Protein AF-A0A950BBJ0-F1 (afdb_monomer)

Structure (mmCIF, N/CA/C/O backbone):
data_AF-A0A950BBJ0-F1
#
_entry.id   AF-A0A950BBJ0-F1
#
loop_
_atom_site.group_PDB
_atom_site.id
_atom_site.type_symbol
_atom_site.label_atom_id
_atom_site.label_alt_id
_atom_site.label_comp_id
_atom_site.label_asym_id
_atom_site.label_entity_id
_atom_site.label_seq_id
_atom_site.pdbx_PDB_ins_code
_atom_site.Cartn_x
_atom_site.Cartn_y
_atom_site.Cartn_z
_atom_site.occupancy
_atom_site.B_iso_or_equiv
_atom_site.auth_seq_id
_atom_site.auth_comp_id
_atom_site.auth_asym_id
_atom_site.auth_atom_id
_atom_site.pdbx_PDB_model_num
ATOM 1 N N . MET A 1 1 ? 26.238 -1.283 60.537 1.00 54.75 1 MET A N 1
ATOM 2 C CA . MET A 1 1 ? 25.246 -0.499 59.767 1.00 54.75 1 MET A CA 1
ATOM 3 C C . MET A 1 1 ? 25.741 -0.292 58.330 1.00 54.75 1 MET A C 1
ATOM 5 O O . MET A 1 1 ? 26.090 0.817 57.980 1.00 54.75 1 MET A O 1
ATOM 9 N N . ALA A 1 2 ? 25.870 -1.344 57.508 1.00 55.38 2 ALA A N 1
ATOM 10 C CA . ALA A 1 2 ? 26.448 -1.187 56.157 1.00 55.38 2 ALA A CA 1
ATOM 11 C C . ALA A 1 2 ? 26.019 -2.290 55.170 1.00 55.38 2 ALA A C 1
ATOM 13 O O . ALA A 1 2 ? 26.781 -2.702 54.301 1.00 55.38 2 ALA A O 1
ATOM 14 N N . ARG A 1 3 ? 24.810 -2.843 55.335 1.00 55.19 3 ARG A N 1
ATOM 15 C CA . ARG A 1 3 ? 24.257 -3.845 54.402 1.00 55.19 3 ARG A CA 1
ATOM 16 C C . ARG A 1 3 ? 22.983 -3.392 53.689 1.00 55.19 3 ARG A C 1
ATOM 18 O O . ARG A 1 3 ? 22.478 -4.140 52.869 1.00 55.19 3 ARG A O 1
ATOM 25 N N . LYS A 1 4 ? 22.488 -2.180 53.965 1.00 52.25 4 LYS A N 1
ATOM 26 C CA . LYS A 1 4 ? 21.184 -1.708 53.471 1.00 52.25 4 LYS A CA 1
ATOM 27 C C . LYS A 1 4 ? 21.247 -0.738 52.283 1.00 52.25 4 LYS A C 1
ATOM 29 O O . LYS A 1 4 ? 20.207 -0.340 51.789 1.00 52.25 4 LYS A O 1
ATOM 34 N N . GLU A 1 5 ? 22.438 -0.394 51.795 1.00 49.62 5 GLU A N 1
ATOM 35 C CA . GLU A 1 5 ? 22.603 0.596 50.711 1.00 49.62 5 GLU A CA 1
ATOM 36 C C . GLU A 1 5 ? 22.901 -0.019 49.337 1.00 49.62 5 GLU A C 1
ATOM 38 O O . GLU A 1 5 ? 22.935 0.687 48.335 1.00 49.62 5 GLU A O 1
ATOM 43 N N . ARG A 1 6 ? 23.089 -1.341 49.243 1.00 49.41 6 ARG A N 1
ATOM 44 C CA . ARG A 1 6 ? 23.419 -2.001 47.964 1.00 49.41 6 ARG A CA 1
ATOM 45 C C . ARG A 1 6 ? 22.205 -2.475 47.159 1.00 49.41 6 ARG A C 1
ATOM 47 O O . ARG A 1 6 ? 22.382 -3.080 46.109 1.00 49.41 6 ARG A O 1
ATOM 54 N N . GLU A 1 7 ? 20.990 -2.174 47.611 1.00 49.56 7 GLU A N 1
ATOM 55 C CA . GLU A 1 7 ? 19.741 -2.690 47.027 1.00 49.56 7 GLU A CA 1
ATOM 56 C C . GLU A 1 7 ? 18.866 -1.598 46.384 1.00 49.56 7 GLU A C 1
ATOM 58 O O . GLU A 1 7 ? 17.654 -1.736 46.305 1.00 49.56 7 GLU A O 1
ATOM 63 N N . ILE A 1 8 ? 19.458 -0.486 45.927 1.00 51.06 8 ILE A N 1
ATOM 64 C CA . ILE A 1 8 ? 18.716 0.576 45.207 1.00 51.06 8 ILE A CA 1
ATOM 65 C C . ILE A 1 8 ? 19.295 0.846 43.803 1.00 51.06 8 ILE A C 1
ATOM 67 O O . ILE A 1 8 ? 18.699 1.548 43.001 1.00 51.06 8 ILE A O 1
ATOM 71 N N . ALA A 1 9 ? 20.399 0.204 43.411 1.00 49.06 9 ALA A N 1
ATOM 72 C CA . ALA A 1 9 ? 21.010 0.402 42.088 1.00 49.06 9 ALA A CA 1
ATOM 73 C C . ALA A 1 9 ? 20.463 -0.542 40.991 1.00 49.06 9 ALA A C 1
ATOM 75 O O . ALA A 1 9 ? 21.200 -0.918 40.080 1.00 49.06 9 ALA A O 1
ATOM 76 N N . ARG A 1 10 ? 19.204 -0.995 41.094 1.00 51.81 10 ARG A N 1
ATOM 77 C CA . ARG A 1 10 ? 18.613 -2.002 40.180 1.00 51.81 10 ARG A CA 1
ATOM 78 C C . ARG A 1 10 ? 17.426 -1.515 39.336 1.00 51.81 10 ARG A C 1
ATOM 80 O O . ARG A 1 10 ? 16.757 -2.339 38.729 1.00 51.81 10 ARG A O 1
ATOM 87 N N . ASN A 1 11 ? 17.223 -0.204 39.260 1.00 56.78 11 ASN A N 1
ATOM 88 C CA . ASN A 1 11 ? 16.354 0.510 38.316 1.00 56.78 11 ASN A CA 1
ATOM 89 C C . ASN A 1 11 ? 17.219 1.682 37.815 1.00 56.78 11 ASN A C 1
ATOM 91 O O . ASN A 1 11 ? 17.759 2.404 38.639 1.00 56.78 11 ASN A O 1
ATOM 95 N N . ASP A 1 12 ? 17.617 1.824 36.550 1.00 55.12 12 ASP A N 1
ATOM 96 C CA . ASP A 1 12 ? 16.769 2.260 35.440 1.00 55.12 12 ASP A CA 1
ATOM 97 C C . ASP A 1 12 ? 17.502 2.052 34.100 1.00 55.12 12 ASP A C 1
ATOM 99 O O . ASP A 1 12 ? 17.882 2.992 33.405 1.00 55.12 12 ASP A O 1
ATOM 103 N N . ALA A 1 13 ? 17.714 0.802 33.702 1.00 57.31 13 ALA A N 1
ATOM 104 C CA . ALA A 1 13 ? 18.009 0.495 32.304 1.00 57.31 13 ALA A CA 1
ATOM 105 C C . ALA A 1 13 ? 16.732 -0.015 31.632 1.00 57.31 13 ALA A C 1
ATOM 107 O O . ALA A 1 13 ? 16.705 -1.107 31.064 1.00 57.31 13 ALA A O 1
ATOM 108 N N . ILE A 1 14 ? 15.649 0.768 31.706 1.00 62.31 14 ILE A N 1
ATOM 109 C CA . ILE A 1 14 ? 14.554 0.620 30.747 1.00 62.31 14 ILE A CA 1
ATOM 110 C C . ILE A 1 14 ? 15.161 1.061 29.419 1.00 62.31 14 ILE A C 1
ATOM 112 O O . ILE A 1 14 ? 15.219 2.251 29.113 1.00 62.31 14 ILE A O 1
ATOM 116 N N . ALA A 1 15 ? 15.724 0.100 28.684 1.00 64.06 15 ALA A N 1
ATOM 117 C CA . ALA A 1 15 ? 16.213 0.320 27.337 1.00 64.06 15 ALA A CA 1
ATOM 118 C C . ALA A 1 15 ? 15.109 1.061 26.583 1.00 64.06 15 ALA A C 1
ATOM 120 O O . ALA A 1 15 ? 13.983 0.566 26.494 1.00 64.06 15 ALA A O 1
ATOM 121 N N . ALA A 1 16 ? 15.410 2.284 26.134 1.00 63.81 16 ALA A N 1
ATOM 122 C CA . ALA A 1 16 ? 14.451 3.092 25.401 1.00 63.81 16 ALA A CA 1
ATOM 123 C C . ALA A 1 16 ? 13.842 2.213 24.298 1.00 63.81 16 ALA A C 1
ATOM 125 O O . ALA A 1 16 ? 14.605 1.524 23.606 1.00 63.81 16 ALA A O 1
ATOM 126 N N . PRO A 1 17 ? 12.503 2.179 24.154 1.00 63.09 17 PRO A N 1
ATOM 127 C CA . PRO A 1 17 ? 11.875 1.328 23.158 1.00 63.09 17 PRO A CA 1
ATOM 128 C C . PRO A 1 17 ? 12.521 1.624 21.801 1.00 63.09 17 PRO A C 1
ATOM 130 O O . PRO A 1 17 ? 12.797 2.797 21.508 1.00 63.09 17 PRO A O 1
ATOM 133 N N . PRO A 1 18 ? 12.831 0.591 20.996 1.00 62.69 18 PRO A N 1
ATOM 134 C CA . PRO A 1 18 ? 13.519 0.781 19.731 1.00 62.69 18 PRO A CA 1
ATOM 135 C C . PRO A 1 18 ? 12.765 1.839 18.932 1.00 62.69 18 PRO A C 1
ATOM 137 O O . PRO A 1 18 ? 11.556 1.720 18.719 1.00 62.69 18 PRO A O 1
ATOM 140 N N . LYS A 1 19 ? 13.471 2.907 18.536 1.00 64.31 19 LYS A N 1
ATOM 141 C CA . LYS A 1 19 ? 12.895 3.976 17.720 1.00 64.31 19 LYS A CA 1
ATOM 142 C C . LYS A 1 19 ? 12.370 3.338 16.441 1.00 64.31 19 LYS A C 1
ATOM 144 O O . LYS A 1 19 ? 13.142 3.020 15.540 1.00 64.31 19 LYS A O 1
ATOM 149 N N . THR A 1 20 ? 11.063 3.121 16.380 1.00 67.00 20 THR A N 1
ATOM 150 C CA . THR A 1 20 ? 10.422 2.629 15.167 1.00 67.00 20 THR A CA 1
ATOM 151 C C . THR A 1 20 ? 10.473 3.783 14.178 1.00 67.00 20 THR A C 1
ATOM 153 O O . THR A 1 20 ? 9.912 4.850 14.426 1.00 67.00 20 THR A O 1
ATOM 156 N N . SER A 1 21 ? 11.262 3.625 13.117 1.00 79.25 21 SER A N 1
ATOM 157 C CA . SER A 1 21 ? 11.395 4.649 12.089 1.00 79.25 21 SER A CA 1
ATOM 158 C C . SER A 1 21 ? 10.184 4.558 11.169 1.00 79.25 21 SER A C 1
ATOM 160 O O . SER A 1 21 ? 9.984 3.543 10.507 1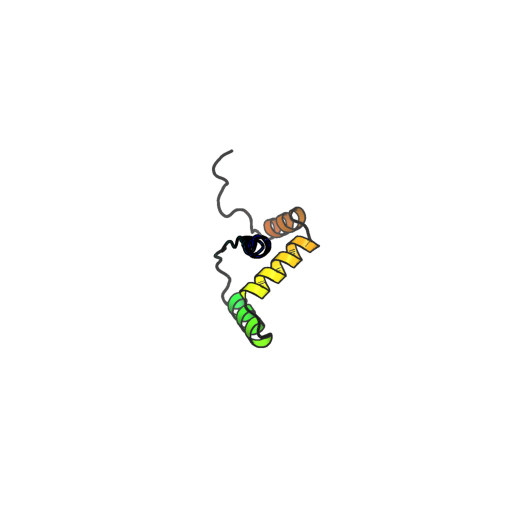.00 79.25 21 SER A O 1
ATOM 162 N N . TYR A 1 22 ? 9.369 5.610 11.152 1.00 78.38 22 TYR A N 1
ATOM 163 C CA . TYR A 1 22 ? 8.248 5.740 10.229 1.00 78.38 22 TYR A CA 1
ATOM 164 C C . TYR A 1 22 ? 8.618 6.736 9.132 1.00 78.38 22 TYR A C 1
ATOM 166 O O . TYR A 1 22 ? 9.140 7.816 9.414 1.00 78.38 22 TYR A O 1
ATOM 174 N N . ALA A 1 23 ? 8.328 6.380 7.883 1.00 83.50 23 ALA A N 1
ATOM 175 C CA . ALA A 1 23 ? 8.479 7.259 6.733 1.00 83.50 23 ALA A CA 1
ATOM 176 C C . ALA A 1 23 ? 7.111 7.492 6.086 1.00 83.50 23 ALA A C 1
ATOM 178 O O . ALA A 1 23 ? 6.360 6.547 5.848 1.00 83.50 23 ALA A O 1
ATOM 179 N N . THR A 1 24 ? 6.796 8.749 5.776 1.00 85.50 24 THR A N 1
ATOM 180 C CA . THR A 1 24 ? 5.525 9.111 5.139 1.00 85.50 24 THR A CA 1
ATOM 181 C C . THR A 1 24 ? 5.709 9.230 3.632 1.00 85.50 24 THR A C 1
ATOM 183 O O . THR A 1 24 ? 6.559 9.983 3.159 1.00 85.50 24 THR A O 1
ATOM 186 N N . ILE A 1 25 ? 4.869 8.530 2.868 1.00 85.00 25 ILE A N 1
ATOM 187 C CA . ILE A 1 25 ? 4.799 8.650 1.409 1.00 85.00 25 ILE A CA 1
ATOM 188 C C . ILE A 1 25 ? 3.472 9.318 1.051 1.00 85.00 25 ILE A C 1
ATOM 190 O O . ILE A 1 25 ? 2.407 8.831 1.419 1.00 85.00 25 ILE A O 1
ATOM 194 N N . SER A 1 26 ? 3.531 10.431 0.318 1.00 86.50 26 SER A N 1
ATOM 195 C CA . SER A 1 26 ? 2.340 11.113 -0.202 1.00 86.50 26 SER A CA 1
ATOM 196 C C . SER A 1 26 ? 2.085 10.708 -1.652 1.00 86.50 26 SER A C 1
ATOM 198 O O . SER A 1 26 ? 2.986 10.788 -2.488 1.00 86.50 26 SER A O 1
ATOM 200 N N . HIS A 1 27 ? 0.860 10.284 -1.966 1.00 84.75 27 HIS A N 1
ATOM 201 C CA . HIS A 1 27 ? 0.465 9.913 -3.323 1.00 84.75 27 HIS A CA 1
ATOM 202 C C . HIS A 1 27 ? -0.986 10.306 -3.622 1.00 84.75 27 HIS A C 1
ATOM 204 O O . HIS A 1 27 ? -1.838 10.299 -2.737 1.00 84.75 27 HIS A O 1
ATOM 210 N N . THR A 1 28 ? -1.264 10.624 -4.886 1.00 88.94 28 THR A N 1
ATOM 211 C CA . THR A 1 28 ? -2.605 10.963 -5.377 1.00 88.94 28 THR A CA 1
ATOM 212 C C . THR A 1 28 ? -3.210 9.760 -6.085 1.00 88.94 28 THR A C 1
ATOM 214 O O . THR A 1 28 ? -2.622 9.238 -7.030 1.00 88.94 28 THR A O 1
ATOM 217 N N . LEU A 1 29 ? -4.400 9.344 -5.655 1.00 89.38 29 LEU A N 1
ATOM 218 C CA . LEU A 1 29 ? -5.144 8.239 -6.253 1.00 89.38 29 LEU A CA 1
ATOM 219 C C . LEU A 1 29 ? -6.298 8.763 -7.121 1.00 89.38 29 LEU A C 1
ATOM 221 O O . LEU A 1 29 ? -6.818 9.848 -6.853 1.00 89.38 29 LEU A O 1
ATOM 225 N N . PRO A 1 30 ? -6.749 7.995 -8.130 1.00 94.12 30 PRO A N 1
ATOM 226 C CA . PRO A 1 30 ? -8.007 8.278 -8.813 1.00 94.12 30 PRO A CA 1
ATOM 227 C C . PRO A 1 30 ? -9.172 8.375 -7.815 1.00 94.12 30 PRO A C 1
ATOM 229 O 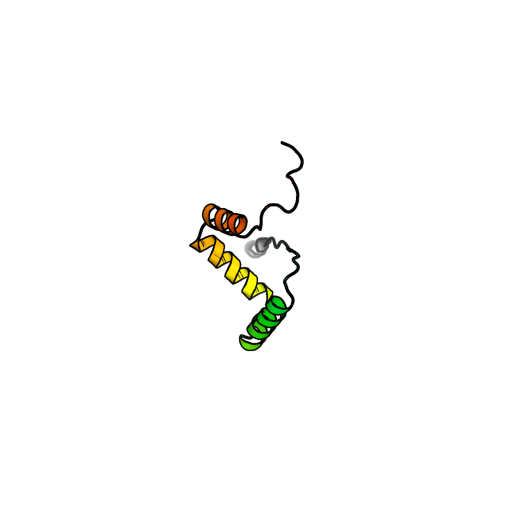O . PRO A 1 30 ? -9.224 7.612 -6.844 1.00 94.12 30 PRO A O 1
ATOM 232 N N . LEU A 1 31 ? -10.123 9.280 -8.068 1.00 93.81 31 LEU A N 1
ATOM 233 C CA . LEU A 1 31 ? -11.251 9.542 -7.164 1.00 93.81 31 LEU A CA 1
ATOM 234 C C . LEU A 1 31 ? -12.041 8.264 -6.843 1.00 93.81 31 LEU A C 1
ATOM 236 O O . LEU A 1 31 ? -12.170 7.911 -5.675 1.00 93.81 31 LEU A O 1
ATOM 240 N N . ALA A 1 32 ? -12.443 7.509 -7.869 1.00 96.31 32 ALA A N 1
ATOM 241 C CA . ALA A 1 32 ? -13.207 6.270 -7.702 1.00 96.31 32 ALA A CA 1
ATOM 242 C C . ALA A 1 32 ? -12.486 5.223 -6.829 1.00 96.31 32 ALA A C 1
ATOM 244 O O . ALA A 1 32 ? -13.111 4.497 -6.057 1.00 96.31 32 ALA A O 1
ATOM 245 N N . LEU A 1 33 ? -11.151 5.148 -6.917 1.00 95.38 33 LEU A N 1
ATOM 246 C CA . LEU A 1 33 ? -10.366 4.243 -6.076 1.00 95.38 33 LEU A CA 1
ATOM 247 C C . LEU A 1 33 ? -10.313 4.740 -4.628 1.00 95.38 33 LEU A C 1
ATOM 249 O O . LEU A 1 33 ? -10.414 3.940 -3.701 1.00 95.38 33 LEU A O 1
ATOM 253 N N . THR A 1 34 ? -10.188 6.054 -4.439 1.00 95.62 34 THR A N 1
ATOM 254 C CA . THR A 1 34 ? -10.218 6.689 -3.115 1.00 95.62 34 THR A CA 1
ATOM 255 C C . THR A 1 34 ? -11.557 6.458 -2.418 1.00 95.62 34 THR A C 1
ATOM 257 O O . THR A 1 34 ? -11.577 6.079 -1.249 1.00 95.62 34 THR A O 1
ATOM 260 N N . GLU A 1 35 ? -12.669 6.647 -3.127 1.00 97.19 35 GLU A N 1
ATOM 261 C CA . GLU A 1 35 ? -14.018 6.417 -2.601 1.00 97.19 35 GLU A CA 1
ATOM 262 C C . GLU A 1 35 ? -14.216 4.958 -2.202 1.00 97.19 35 GLU A C 1
ATOM 264 O O . GLU A 1 35 ? -14.625 4.673 -1.075 1.00 97.19 35 GLU A O 1
ATOM 269 N N . ARG A 1 36 ? -13.825 4.025 -3.078 1.00 97.44 36 ARG A N 1
ATOM 270 C CA . ARG A 1 36 ? -13.886 2.592 -2.781 1.00 97.44 36 ARG A CA 1
ATOM 271 C C . ARG A 1 36 ? -13.042 2.219 -1.562 1.00 97.44 36 ARG A C 1
ATOM 273 O O . ARG A 1 36 ? -13.508 1.463 -0.714 1.00 97.44 36 ARG A O 1
ATOM 280 N N . LEU A 1 37 ? -11.819 2.744 -1.460 1.00 96.50 37 LEU A N 1
ATOM 281 C CA . LEU A 1 37 ? -10.933 2.486 -0.324 1.00 96.50 37 LEU A CA 1
ATOM 282 C C . LEU A 1 37 ? -11.538 3.007 0.985 1.00 96.50 37 LEU A C 1
ATOM 284 O O . LEU A 1 37 ? -11.500 2.306 1.992 1.00 96.50 37 LEU A O 1
ATOM 288 N N . ARG A 1 38 ? -12.118 4.214 0.971 1.00 96.06 38 ARG A N 1
ATOM 289 C CA . ARG A 1 38 ? -12.782 4.802 2.144 1.00 96.06 38 ARG A CA 1
ATOM 290 C C . ARG A 1 38 ? -14.005 3.998 2.571 1.00 96.06 38 ARG A C 1
ATOM 292 O O . ARG A 1 38 ? -14.151 3.734 3.759 1.00 96.06 38 ARG A O 1
ATOM 299 N N . ALA A 1 39 ? -14.845 3.588 1.622 1.00 97.56 39 ALA A N 1
ATOM 300 C CA . ALA A 1 39 ? -16.025 2.774 1.905 1.00 97.56 39 ALA A CA 1
ATOM 301 C C . ALA A 1 39 ? -15.642 1.424 2.529 1.00 97.56 39 ALA A C 1
ATOM 303 O O . ALA A 1 39 ? -16.203 1.035 3.550 1.00 97.56 39 ALA A O 1
ATOM 304 N N . PHE A 1 40 ? -14.637 0.752 1.958 1.00 97.31 40 PHE A N 1
ATOM 305 C CA . PHE A 1 40 ? -14.107 -0.497 2.500 1.00 97.31 40 PHE A CA 1
ATOM 306 C C . PHE A 1 40 ? -13.556 -0.315 3.920 1.00 97.31 40 PHE A C 1
ATOM 308 O O . PHE A 1 40 ? -13.950 -1.033 4.832 1.00 97.31 40 PHE A O 1
ATOM 315 N N . ALA A 1 41 ? -12.694 0.684 4.121 1.00 96.69 41 ALA A N 1
ATOM 316 C CA . ALA A 1 41 ? -12.098 0.977 5.421 1.00 96.69 41 ALA A CA 1
ATOM 317 C C . ALA A 1 41 ? -13.162 1.283 6.491 1.00 96.69 41 ALA A C 1
ATOM 319 O O . ALA A 1 41 ? -13.062 0.811 7.621 1.00 96.69 41 ALA A O 1
ATOM 320 N N . HIS A 1 42 ? -14.210 2.022 6.119 1.00 97.44 42 HIS A N 1
ATOM 321 C CA . HIS A 1 42 ? -15.339 2.311 6.998 1.00 97.44 42 HIS A CA 1
ATOM 322 C C . HIS A 1 42 ? -16.108 1.042 7.387 1.00 97.44 42 HIS A C 1
ATOM 324 O O . HIS A 1 42 ? -16.359 0.823 8.571 1.00 97.44 42 HIS A O 1
ATOM 330 N N . TYR A 1 43 ? -16.467 0.207 6.408 1.00 98.12 43 TYR A N 1
ATOM 331 C CA . TYR A 1 43 ? -17.234 -1.018 6.640 1.00 98.12 43 TYR A CA 1
ATOM 332 C C . TYR A 1 43 ? -16.480 -2.013 7.534 1.00 98.12 43 TYR A C 1
ATOM 334 O O . TYR A 1 43 ? -17.035 -2.514 8.507 1.00 98.12 43 TYR A O 1
ATOM 342 N N . GLU A 1 44 ? -15.190 -2.213 7.267 1.00 97.62 44 GLU A N 1
ATOM 343 C CA . GLU A 1 44 ? -14.328 -3.124 8.033 1.00 97.62 44 GLU A CA 1
ATOM 344 C C . GLU A 1 44 ? -13.781 -2.499 9.331 1.00 97.62 44 GLU A C 1
ATOM 346 O O . GLU A 1 44 ? -13.071 -3.152 10.092 1.00 97.62 44 GLU A O 1
ATOM 351 N N . ARG A 1 45 ? -14.103 -1.226 9.607 1.00 97.06 45 ARG A N 1
ATOM 352 C CA . ARG A 1 45 ? -13.635 -0.459 10.778 1.00 97.06 45 ARG A CA 1
ATOM 353 C C . ARG A 1 45 ? -12.106 -0.435 10.918 1.00 97.06 45 ARG A C 1
ATOM 355 O O . ARG A 1 45 ? -11.567 -0.507 12.022 1.00 97.06 45 ARG A O 1
ATOM 362 N N . VAL A 1 46 ? -11.406 -0.281 9.797 1.00 97.00 46 VAL A N 1
ATOM 363 C CA . VAL A 1 46 ? -9.939 -0.180 9.717 1.00 97.00 46 VAL A CA 1
ATOM 364 C C . VAL A 1 46 ? -9.512 1.156 9.114 1.00 97.00 46 VAL A C 1
ATOM 366 O O . VAL A 1 46 ? -10.305 1.862 8.495 1.00 97.00 46 VAL A O 1
ATOM 369 N N . SER A 1 47 ? -8.241 1.533 9.268 1.00 95.44 47 SER A N 1
ATOM 370 C CA . SER A 1 47 ? -7.722 2.739 8.616 1.00 95.44 47 SER A CA 1
ATOM 371 C C . SER A 1 47 ? -7.389 2.470 7.144 1.00 95.44 47 SER A C 1
ATOM 373 O O . SER A 1 47 ? -6.854 1.419 6.791 1.00 95.44 47 SER A O 1
ATOM 375 N N . ALA A 1 48 ? -7.651 3.443 6.267 1.00 92.75 48 ALA A N 1
ATOM 376 C CA . ALA A 1 48 ? -7.293 3.336 4.850 1.00 92.75 48 ALA A CA 1
ATOM 377 C C . ALA A 1 48 ? -5.780 3.118 4.650 1.00 92.75 48 ALA A C 1
ATOM 379 O O . ALA A 1 48 ? -5.375 2.355 3.775 1.00 92.75 48 ALA A O 1
ATOM 380 N N . SER A 1 49 ? -4.950 3.740 5.493 1.00 92.25 49 SER A N 1
ATOM 381 C CA . SER A 1 49 ? -3.498 3.545 5.482 1.00 92.25 49 SER A CA 1
ATOM 382 C C . SER A 1 49 ? -3.104 2.111 5.837 1.00 92.25 49 SER A C 1
ATOM 384 O O . SER A 1 49 ? -2.253 1.556 5.152 1.00 92.25 49 SER A O 1
ATOM 386 N N . ALA A 1 50 ? -3.757 1.482 6.823 1.00 93.12 50 ALA A N 1
ATOM 387 C CA . ALA A 1 50 ? -3.495 0.083 7.174 1.00 93.12 50 ALA A CA 1
ATOM 388 C C . ALA A 1 50 ? -3.861 -0.873 6.030 1.00 93.12 50 ALA A C 1
ATOM 390 O O . ALA A 1 50 ? -3.140 -1.832 5.769 1.00 93.12 50 ALA A O 1
ATOM 391 N N . VAL A 1 51 ? -4.944 -0.589 5.299 1.00 9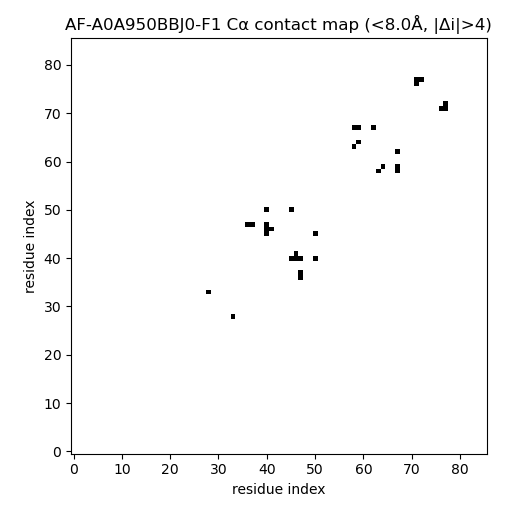4.69 51 VAL A N 1
ATOM 392 C CA . VAL A 1 51 ? -5.319 -1.370 4.110 1.00 94.69 51 VAL A CA 1
ATOM 393 C C . VAL A 1 51 ? -4.241 -1.267 3.028 1.00 94.69 51 VAL A C 1
ATOM 395 O O . VAL A 1 51 ? -3.842 -2.284 2.460 1.00 94.69 51 VAL A O 1
ATOM 398 N N . ILE A 1 52 ? -3.747 -0.053 2.756 1.00 93.31 52 ILE A N 1
ATOM 399 C CA . ILE A 1 52 ? -2.669 0.171 1.781 1.00 93.31 52 ILE A CA 1
ATOM 400 C C . ILE A 1 52 ? -1.389 -0.542 2.226 1.00 93.31 52 ILE A C 1
ATOM 402 O O . ILE A 1 52 ? -0.781 -1.252 1.428 1.00 93.31 52 ILE A O 1
ATOM 406 N N . GLU A 1 53 ? -0.990 -0.375 3.486 1.00 92.31 53 GLU A N 1
ATOM 407 C CA . GLU A 1 53 ? 0.208 -0.993 4.052 1.00 92.31 53 GLU A CA 1
ATOM 408 C C . GLU A 1 53 ? 0.151 -2.517 3.938 1.00 92.31 53 GLU A C 1
ATOM 410 O O . GLU A 1 53 ? 1.053 -3.127 3.360 1.00 92.31 53 GLU A O 1
ATOM 415 N N . TYR A 1 54 ? -0.945 -3.129 4.390 1.00 94.00 54 TYR A N 1
ATOM 416 C CA . TYR A 1 54 ? -1.130 -4.575 4.324 1.00 94.00 54 TYR A CA 1
ATOM 417 C C . TYR A 1 54 ? -1.086 -5.094 2.881 1.00 94.00 54 TYR A C 1
ATOM 419 O O . TYR A 1 54 ? -0.409 -6.084 2.587 1.00 94.00 54 TYR A O 1
ATOM 427 N N . ALA A 1 55 ? -1.762 -4.405 1.957 1.00 92.81 55 ALA A N 1
ATOM 428 C CA . ALA A 1 55 ? -1.760 -4.776 0.548 1.00 92.81 55 ALA A CA 1
ATOM 429 C C . ALA A 1 55 ? -0.354 -4.694 -0.067 1.00 92.81 55 ALA A C 1
ATOM 431 O O . ALA A 1 55 ? 0.052 -5.609 -0.787 1.00 92.81 55 ALA A O 1
ATOM 432 N N . LEU A 1 56 ? 0.406 -3.635 0.232 1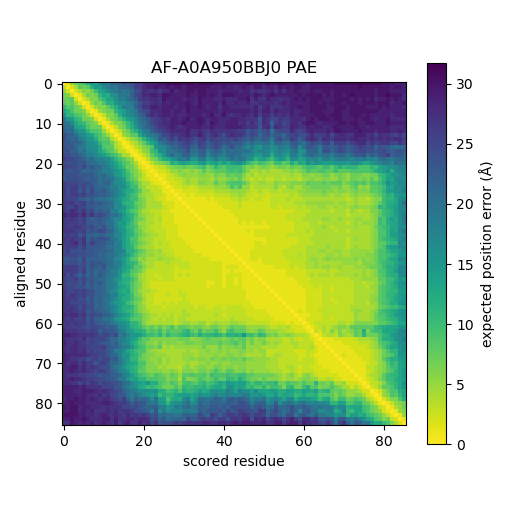.00 90.69 56 LEU A N 1
ATOM 433 C CA . LEU A 1 56 ? 1.775 -3.465 -0.259 1.00 90.69 56 LEU A CA 1
ATOM 434 C C . LEU A 1 56 ? 2.706 -4.538 0.306 1.00 90.69 56 LEU A C 1
ATOM 436 O O . LEU A 1 56 ? 3.416 -5.181 -0.467 1.00 90.69 56 LEU A O 1
ATOM 440 N N . 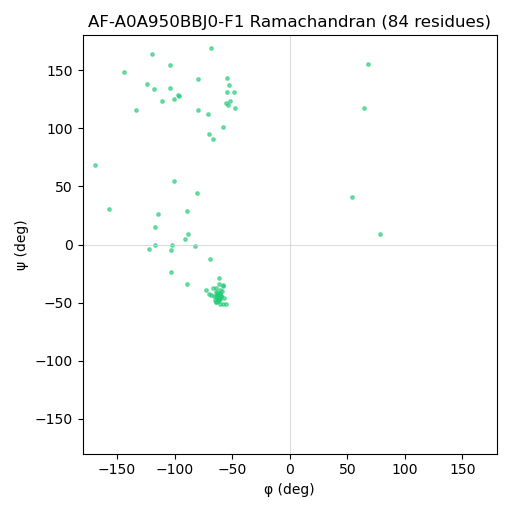VAL A 1 57 ? 2.665 -4.791 1.617 1.00 91.19 57 VAL A N 1
ATOM 441 C CA . VAL A 1 57 ? 3.466 -5.846 2.259 1.00 91.19 57 VAL A CA 1
ATOM 442 C C . VAL A 1 57 ? 3.167 -7.209 1.633 1.00 91.19 57 VAL A C 1
ATOM 444 O O . VAL A 1 57 ? 4.091 -7.941 1.272 1.00 91.19 57 VAL A O 1
ATOM 447 N N . GLY A 1 58 ? 1.888 -7.537 1.431 1.00 90.69 58 GLY A N 1
ATOM 448 C CA . GLY A 1 58 ? 1.482 -8.773 0.762 1.00 90.69 58 GLY A CA 1
ATOM 449 C C . GLY A 1 58 ? 2.009 -8.869 -0.672 1.00 90.69 58 GLY A C 1
ATOM 450 O O . GLY A 1 58 ? 2.495 -9.924 -1.089 1.00 90.69 58 GLY A O 1
ATOM 451 N N . LEU A 1 59 ? 1.970 -7.766 -1.420 1.00 89.00 59 LEU A N 1
ATOM 452 C CA . LEU A 1 59 ? 2.454 -7.704 -2.798 1.00 89.00 59 LEU A CA 1
ATOM 453 C C . LEU A 1 59 ? 3.970 -7.944 -2.883 1.00 89.00 59 LEU A C 1
ATOM 455 O O . LEU A 1 59 ? 4.408 -8.794 -3.662 1.00 89.00 59 LEU A O 1
ATOM 459 N N . PHE A 1 60 ? 4.755 -7.247 -2.056 1.00 88.56 60 PHE A N 1
ATOM 460 C CA . PHE A 1 60 ? 6.210 -7.413 -1.996 1.00 88.56 60 PHE A CA 1
ATOM 461 C C . PHE A 1 60 ? 6.597 -8.825 -1.549 1.00 88.56 60 PHE A C 1
ATOM 463 O O . PHE A 1 60 ? 7.463 -9.447 -2.163 1.00 88.56 60 PHE A O 1
ATOM 470 N N . ARG A 1 61 ? 5.899 -9.380 -0.549 1.00 89.31 61 ARG A N 1
ATOM 471 C CA . ARG A 1 61 ? 6.183 -10.726 -0.032 1.00 89.31 61 ARG A CA 1
ATOM 472 C C . ARG A 1 61 ? 5.884 -11.837 -1.041 1.00 89.31 61 ARG A C 1
ATOM 474 O O . ARG A 1 61 ? 6.591 -12.836 -1.064 1.00 89.31 61 ARG A O 1
ATOM 481 N N . THR A 1 62 ? 4.820 -11.703 -1.832 1.00 88.06 62 THR A N 1
ATOM 482 C CA . THR A 1 62 ? 4.342 -12.790 -2.711 1.00 88.06 62 THR A CA 1
ATOM 483 C C . THR A 1 62 ? 4.965 -12.789 -4.101 1.00 88.06 62 THR A C 1
ATOM 485 O O . THR A 1 62 ? 5.143 -13.856 -4.681 1.00 88.06 62 THR A O 1
ATOM 488 N N . ARG A 1 63 ? 5.264 -11.615 -4.665 1.00 83.1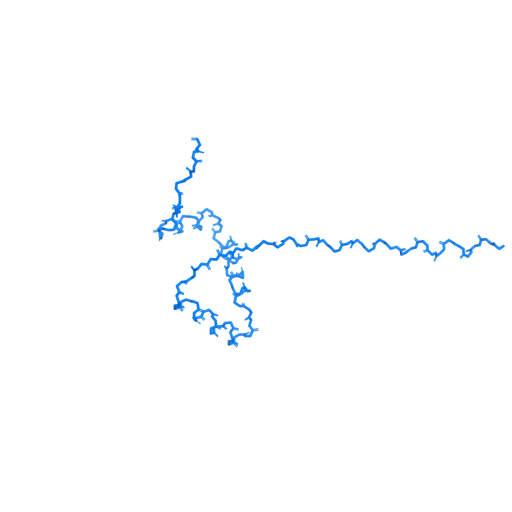9 63 ARG A N 1
ATOM 489 C CA . ARG A 1 63 ? 5.757 -11.485 -6.048 1.00 83.19 63 ARG A CA 1
ATOM 490 C C . ARG A 1 63 ? 7.263 -11.234 -6.119 1.00 83.19 63 ARG A C 1
ATOM 492 O O . ARG A 1 63 ? 7.885 -11.540 -7.132 1.00 83.19 63 ARG A O 1
ATOM 499 N N . GLY A 1 64 ? 7.853 -10.689 -5.057 1.00 84.75 64 GLY A N 1
ATOM 500 C CA . GLY A 1 64 ? 9.230 -10.208 -5.069 1.00 84.75 64 GLY A CA 1
ATOM 501 C C . GLY A 1 64 ? 9.422 -8.970 -5.957 1.00 84.75 64 GLY A C 1
ATOM 502 O O . GLY A 1 64 ? 8.681 -8.709 -6.914 1.00 84.75 64 GLY A O 1
ATOM 503 N N . ASP A 1 65 ? 10.454 -8.193 -5.644 1.00 87.88 65 ASP A N 1
ATOM 504 C CA . ASP A 1 65 ? 10.669 -6.852 -6.201 1.00 87.88 65 ASP A CA 1
ATOM 505 C C . ASP A 1 65 ? 10.830 -6.850 -7.726 1.00 87.88 65 ASP A C 1
ATOM 507 O O . ASP A 1 65 ? 10.294 -5.985 -8.424 1.00 87.88 65 ASP A O 1
ATOM 511 N N . ALA A 1 66 ? 11.532 -7.848 -8.271 1.00 86.19 66 ALA A N 1
ATOM 512 C CA . ALA A 1 66 ? 11.804 -7.941 -9.703 1.00 86.19 66 ALA A CA 1
ATOM 513 C C . ALA A 1 66 ? 10.526 -8.170 -10.527 1.00 86.19 66 ALA A C 1
ATOM 515 O O . ALA A 1 66 ? 10.312 -7.508 -11.551 1.00 86.19 66 ALA A O 1
ATOM 516 N N . GLN A 1 67 ? 9.653 -9.075 -10.071 1.00 88.25 67 GLN A N 1
ATOM 517 C CA . GLN A 1 67 ? 8.393 -9.367 -10.752 1.00 88.25 67 GLN A CA 1
ATOM 518 C C . GLN A 1 67 ? 7.442 -8.175 -10.654 1.00 88.25 67 GLN A C 1
ATOM 520 O O . GLN A 1 67 ? 6.844 -7.780 -11.660 1.00 88.25 67 GLN A O 1
ATOM 525 N N . LEU A 1 68 ? 7.350 -7.563 -9.472 1.00 88.44 68 LEU A N 1
ATOM 526 C CA . LEU A 1 68 ? 6.535 -6.374 -9.260 1.00 88.44 68 LEU A CA 1
ATOM 527 C C . LEU A 1 68 ? 7.004 -5.214 -10.152 1.00 88.44 68 LEU A C 1
ATOM 529 O O . LEU A 1 68 ? 6.201 -4.610 -10.867 1.00 88.44 68 LEU A O 1
ATOM 533 N N . GLY A 1 69 ? 8.312 -4.963 -10.204 1.00 88.19 69 GLY A N 1
ATOM 534 C CA . GLY A 1 69 ? 8.898 -3.951 -11.080 1.00 88.19 69 GLY A CA 1
ATOM 535 C C . GLY A 1 69 ? 8.655 -4.223 -12.570 1.00 88.19 69 GLY A C 1
ATOM 536 O O . GLY A 1 69 ? 8.483 -3.285 -13.352 1.00 88.19 69 GLY A O 1
ATOM 537 N N . ALA A 1 70 ? 8.615 -5.487 -13.001 1.00 88.38 70 ALA A N 1
ATOM 538 C CA . ALA A 1 70 ? 8.253 -5.844 -14.374 1.00 88.38 70 ALA A CA 1
ATOM 539 C C . ALA A 1 70 ? 6.762 -5.593 -14.664 1.00 88.38 70 ALA A C 1
ATOM 541 O O . ALA A 1 70 ? 6.428 -5.037 -15.713 1.00 88.38 70 ALA A O 1
ATOM 542 N N . MET A 1 71 ? 5.869 -5.947 -13.734 1.00 87.88 71 MET A N 1
ATOM 543 C CA . MET A 1 71 ? 4.427 -5.709 -13.866 1.00 87.88 71 MET A CA 1
ATOM 544 C C . MET A 1 71 ? 4.099 -4.216 -13.960 1.00 87.88 71 MET A C 1
ATOM 546 O O . MET A 1 71 ? 3.358 -3.806 -14.856 1.00 87.88 71 MET A O 1
ATOM 550 N N . LEU A 1 72 ? 4.686 -3.402 -13.080 1.00 89.06 72 LEU A N 1
ATOM 551 C CA . LEU A 1 72 ? 4.489 -1.951 -13.070 1.00 89.06 72 LEU A CA 1
ATOM 552 C C . LEU A 1 72 ? 4.958 -1.314 -14.383 1.00 89.06 72 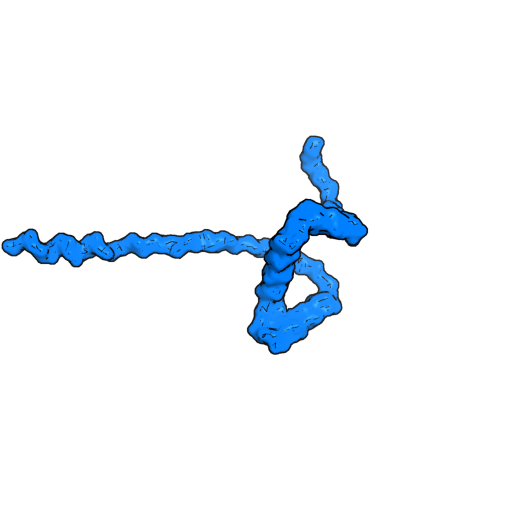LEU A C 1
ATOM 554 O O . LEU A 1 72 ? 4.218 -0.543 -14.997 1.00 89.06 72 LEU A O 1
ATOM 558 N N . ARG A 1 73 ? 6.140 -1.703 -14.877 1.00 86.69 73 ARG A N 1
ATOM 559 C CA . ARG A 1 73 ? 6.659 -1.219 -16.166 1.00 86.69 73 ARG A CA 1
ATOM 560 C C . ARG A 1 73 ? 5.752 -1.589 -17.341 1.00 86.69 73 ARG A C 1
ATOM 562 O O . ARG A 1 73 ? 5.473 -0.725 -18.166 1.00 86.69 73 ARG A O 1
ATOM 569 N N . ARG A 1 74 ? 5.226 -2.821 -17.391 1.00 87.25 74 ARG A N 1
ATOM 570 C CA . ARG A 1 74 ? 4.265 -3.243 -18.435 1.00 87.25 74 ARG A CA 1
ATOM 571 C C . ARG A 1 74 ? 2.970 -2.428 -18.422 1.00 87.25 74 ARG A C 1
ATOM 573 O O . ARG A 1 74 ? 2.346 -2.271 -19.463 1.00 87.25 74 ARG A O 1
ATOM 580 N N . LYS A 1 75 ? 2.563 -1.911 -17.261 1.00 85.19 75 LYS A N 1
ATOM 581 C CA . LYS A 1 75 ? 1.380 -1.049 -17.103 1.00 85.19 75 LYS A CA 1
ATOM 582 C C . LYS A 1 75 ? 1.675 0.440 -17.312 1.00 85.19 75 LYS A C 1
ATOM 584 O O . LYS A 1 75 ? 0.813 1.268 -17.044 1.00 85.19 75 LYS A O 1
ATOM 589 N N . GLY A 1 76 ? 2.872 0.790 -17.784 1.00 82.19 76 GLY A N 1
ATOM 590 C CA . GLY A 1 76 ? 3.253 2.177 -18.050 1.00 82.19 76 GLY A CA 1
ATOM 591 C C . GLY A 1 76 ? 3.637 2.970 -16.799 1.00 82.19 76 GLY A C 1
ATOM 592 O O . GLY A 1 76 ? 3.879 4.169 -16.895 1.00 82.19 76 GLY A O 1
ATOM 593 N N . ALA A 1 77 ? 3.769 2.325 -15.633 1.00 81.50 77 ALA A N 1
ATOM 594 C CA . ALA A 1 77 ? 4.273 2.950 -14.408 1.00 81.50 77 ALA A CA 1
ATOM 595 C C . ALA A 1 77 ? 5.813 3.018 -14.406 1.00 81.50 77 ALA A C 1
ATOM 597 O O . ALA A 1 77 ? 6.475 2.682 -13.424 1.00 81.50 77 ALA A O 1
ATOM 598 N N . GLY A 1 78 ? 6.390 3.413 -15.543 1.00 75.19 78 GLY A N 1
ATOM 599 C CA . GLY A 1 78 ? 7.809 3.723 -15.643 1.00 75.19 78 GLY A CA 1
ATOM 600 C C . GLY A 1 78 ? 8.163 4.990 -14.853 1.00 75.19 78 GLY A C 1
ATOM 601 O O . GLY A 1 78 ? 7.274 5.729 -14.417 1.00 75.19 78 GLY A O 1
ATOM 602 N N . PRO A 1 79 ? 9.462 5.272 -14.665 1.00 71.69 79 PRO A N 1
ATOM 603 C CA . PRO A 1 79 ? 9.906 6.494 -14.009 1.00 71.69 79 PRO A CA 1
ATOM 604 C C . PRO A 1 79 ? 9.294 7.724 -14.690 1.00 71.69 79 PRO A C 1
ATOM 606 O O . PRO A 1 79 ? 9.521 7.966 -15.872 1.00 71.69 79 PRO A O 1
ATOM 609 N N . ARG A 1 80 ? 8.530 8.526 -13.937 1.00 66.81 80 ARG A N 1
ATOM 610 C CA . ARG A 1 80 ? 7.936 9.777 -14.452 1.00 66.81 80 ARG A CA 1
ATOM 611 C C . ARG A 1 80 ? 8.981 10.867 -14.729 1.00 66.81 80 ARG A C 1
ATOM 613 O O . ARG A 1 80 ? 8.674 11.869 -15.361 1.00 66.81 80 ARG A O 1
ATOM 620 N N . ARG A 1 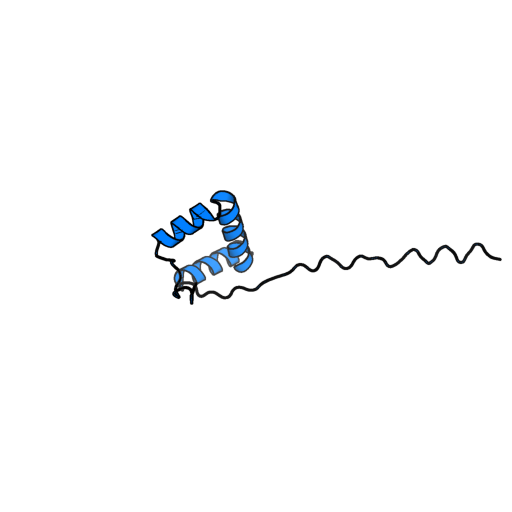81 ? 10.217 10.679 -14.259 1.00 63.19 81 ARG A N 1
ATOM 621 C CA . ARG A 1 81 ? 11.380 11.522 -14.550 1.00 63.19 81 ARG A CA 1
ATOM 622 C C . ARG A 1 81 ? 12.491 10.652 -15.125 1.00 63.19 81 ARG A C 1
ATOM 624 O O . ARG A 1 81 ? 12.744 9.569 -14.597 1.00 63.19 81 ARG A O 1
ATOM 631 N N . LYS A 1 82 ? 13.184 11.144 -16.161 1.00 59.69 82 LYS A N 1
ATOM 632 C CA . LYS A 1 82 ? 14.474 10.566 -16.561 1.00 59.69 82 LYS A CA 1
ATOM 633 C C . LYS A 1 82 ? 15.389 10.573 -15.328 1.00 59.69 82 LYS A C 1
ATOM 635 O O . LYS A 1 82 ? 15.454 11.614 -14.666 1.00 59.69 82 LYS A O 1
ATOM 640 N N . PRO A 1 83 ? 16.067 9.460 -14.992 1.00 61.25 83 PRO A N 1
ATOM 641 C CA . PRO A 1 83 ? 17.107 9.501 -13.976 1.00 61.25 83 PRO A CA 1
ATOM 642 C C . PRO A 1 83 ? 18.113 10.572 -14.401 1.00 61.25 83 PRO A C 1
ATOM 644 O O . PRO A 1 83 ? 18.615 10.554 -15.526 1.00 61.25 83 PRO A O 1
ATOM 647 N N . LYS A 1 84 ? 18.325 11.571 -13.544 1.00 53.47 84 LYS A N 1
ATOM 648 C CA . LYS A 1 84 ? 19.298 12.630 -13.798 1.00 53.47 84 LYS A CA 1
ATOM 649 C C . LYS A 1 84 ? 20.688 12.003 -13.685 1.00 53.47 84 LYS A C 1
ATOM 651 O O . LYS A 1 84 ? 21.176 11.889 -12.573 1.00 53.47 84 LYS A O 1
ATOM 656 N N . GLY A 1 85 ? 21.253 11.601 -14.826 1.00 60.66 85 GLY A N 1
ATOM 657 C CA . GLY A 1 85 ? 22.667 11.268 -15.030 1.00 60.66 85 GLY A CA 1
ATOM 658 C C . GLY A 1 85 ? 23.188 10.054 -14.255 1.00 60.66 85 GLY A C 1
ATOM 659 O O . GLY A 1 85 ? 23.255 10.061 -13.030 1.00 60.66 85 GLY A O 1
ATOM 660 N N . ARG A 1 86 ? 23.629 9.034 -14.987 1.00 44.72 86 ARG A N 1
ATOM 661 C CA . ARG A 1 86 ? 24.830 8.285 -14.611 1.00 44.72 86 ARG A CA 1
ATOM 662 C C . ARG A 1 86 ? 25.900 8.633 -15.625 1.00 44.72 86 ARG A C 1
ATOM 664 O O . ARG A 1 86 ? 25.508 8.774 -16.806 1.00 44.72 86 ARG A O 1
#

Mean predicted aligned error: 12.84 Å

Secondary structure (DSSP, 8-state):
--SSSSSSTT----PPPP---------PPPHHHHHHHHHHHHHTT--HHHHHHHHHHHHHHHHHHHHHHHHHHHTT---SS-----

Sequence (86 aa):
MARKEREIARNDAIAAPPKTSYATISHTLPLALTERLRAFAHYERVSASAVIEYALVGLFRTRGDAQLGAMLRRKGAGPRRKPKGR

Foldseek 3Di:
DPDPPPPPPPDDPPPDPPPPDDDDDDDDDDPVVVVVLVVVCVVVVHDSVVVVVVVVVVCCVPQNDVRVVVVCVVVVVPPPDDPDDD

Solvent-accessible surface area (backbone atoms only — not comparable to full-atom values): 5817 Å² total; per-residue (Å²): 144,88,81,81,79,82,81,68,85,86,70,84,82,74,70,73,75,77,82,77,86,82,82,90,83,89,83,90,72,60,65,73,58,50,53,51,43,50,53,50,18,60,74,72,72,49,55,56,65,57,54,53,51,53,52,50,54,51,48,49,73,75,55,34,67,69,52,48,55,50,54,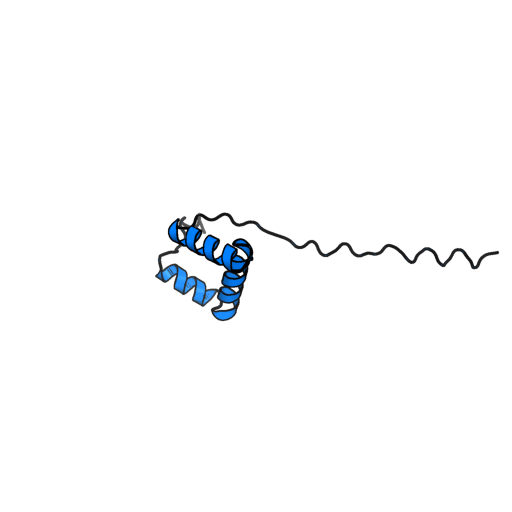38,43,76,71,67,62,51,76,93,58,80,81,84,76,134

Radius of gyration: 24.16 Å; Cα contacts (8 Å, |Δi|>4): 17; chains: 1; bounding box: 44×25×78 Å

pLDDT: mean 79.73, std 16.38, range [44.72, 98.12]